Protein AF-A0A377PM22-F1 (afdb_monomer)

pLDDT: mean 87.78, std 17.51, range [35.72, 98.31]

Nearest PDB structures (foldseek):
  2ehj-assembly1_A  TM=9.643E-01  e=1.689E-06  Escherichia coli
  1i5e-assembly1_B  TM=8.737E-01  e=4.325E-03  [Bacillus] caldolyticus
  5e38-assembly1_B  TM=9.222E-01  e=4.194E-02  Mycobacterium tuberculosis H37Rv
  5e38-assembly1_C  TM=9.111E-01  e=3.915E-02  Mycobacterium tuberculosis H37Rv
  1jls-assembly1_D  TM=7.819E-01  e=7.053E-01  Toxoplasma gondii

Mean predicted aligned error: 7.78 Å

Foldseek 3Di:
DDDDDDDPDPLLVVLVVVLPDPPDDPVSNVVSVVVNVVVVVCVVCPPPDDDDDFDADPPGGPDPPPPPD

Structure (mmCIF, N/CA/C/O backbone):
data_AF-A0A377PM22-F1
#
_entry.id   AF-A0A377PM22-F1
#
loop_
_atom_site.group_PDB
_atom_site.id
_atom_site.type_symbol
_atom_site.label_atom_id
_atom_site.label_alt_id
_atom_site.label_comp_id
_atom_site.label_asym_id
_atom_site.label_entity_id
_atom_site.label_seq_id
_atom_site.pdbx_PDB_ins_code
_atom_site.Cartn_x
_atom_site.Cartn_y
_atom_site.Cartn_z
_atom_site.occupancy
_atom_site.B_iso_or_equiv
_atom_site.auth_seq_id
_atom_site.auth_comp_id
_atom_site.auth_asym_id
_atom_site.auth_atom_id
_atom_site.pdbx_PDB_model_num
ATOM 1 N N . MET A 1 1 ? -12.922 -4.141 -24.097 1.00 63.97 1 MET A N 1
ATOM 2 C CA . MET A 1 1 ? -13.330 -4.622 -22.756 1.00 63.97 1 MET A CA 1
ATOM 3 C C . MET A 1 1 ? -12.226 -4.232 -21.780 1.00 63.97 1 MET A C 1
ATOM 5 O O . MET A 1 1 ? -11.071 -4.421 -22.137 1.00 63.97 1 MET A O 1
ATOM 9 N N . MET A 1 2 ? -12.533 -3.615 -20.634 1.00 82.88 2 MET A N 1
ATOM 10 C CA . MET A 1 2 ? -11.504 -3.221 -19.653 1.00 82.88 2 MET A CA 1
ATOM 11 C C . MET A 1 2 ? -10.891 -4.458 -18.978 1.00 82.88 2 MET A C 1
ATOM 13 O O . MET A 1 2 ? -11.621 -5.371 -18.595 1.00 82.88 2 MET A O 1
ATOM 17 N N . LYS A 1 3 ? -9.560 -4.481 -18.826 1.00 90.44 3 LYS A N 1
ATOM 18 C CA . LYS A 1 3 ? -8.828 -5.520 -18.086 1.00 90.44 3 LYS A CA 1
ATOM 19 C C . LYS A 1 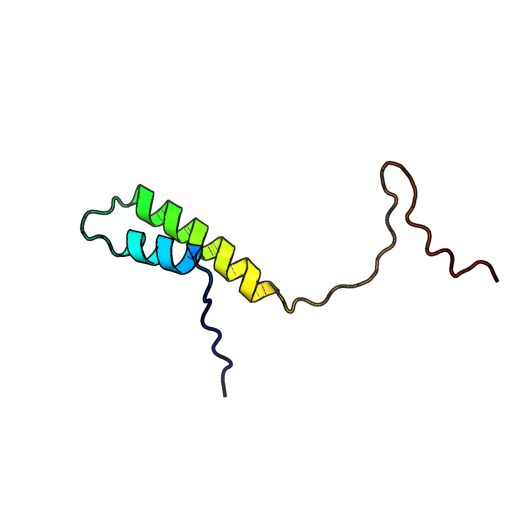3 ? -9.040 -5.298 -16.586 1.00 90.44 3 LYS A C 1
ATOM 21 O O . LYS A 1 3 ? -8.733 -4.223 -16.082 1.00 90.44 3 LYS A O 1
ATOM 26 N N . ILE A 1 4 ? -9.548 -6.309 -15.886 1.00 93.69 4 ILE A N 1
ATOM 27 C CA . ILE A 1 4 ? -9.706 -6.302 -14.426 1.00 93.69 4 ILE A CA 1
ATOM 28 C C . ILE A 1 4 ? -8.673 -7.262 -13.843 1.00 93.69 4 ILE A C 1
ATOM 30 O O . ILE A 1 4 ? -8.608 -8.420 -14.254 1.00 93.69 4 ILE A O 1
ATOM 34 N N . VAL A 1 5 ? -7.874 -6.779 -12.892 1.00 95.00 5 VAL A N 1
ATOM 35 C CA . VAL A 1 5 ? -6.888 -7.584 -12.166 1.00 95.00 5 VAL A CA 1
ATOM 36 C C . VAL A 1 5 ? -7.274 -7.602 -10.691 1.00 95.00 5 VAL A C 1
ATOM 38 O O . VAL A 1 5 ? -7.271 -6.570 -10.026 1.00 95.00 5 VAL A O 1
ATOM 41 N N . GLU A 1 6 ? -7.627 -8.780 -10.182 1.00 94.81 6 GLU A N 1
ATOM 42 C CA . GLU A 1 6 ? -7.837 -9.004 -8.752 1.00 94.81 6 GLU A CA 1
ATOM 43 C C . GLU A 1 6 ? -6.503 -9.401 -8.103 1.00 94.81 6 GLU A C 1
ATOM 45 O O . GLU A 1 6 ? -5.948 -10.459 -8.405 1.00 94.81 6 GLU A O 1
ATOM 50 N N . VAL A 1 7 ? -5.990 -8.570 -7.193 1.00 95.19 7 VAL A N 1
ATOM 51 C CA . VAL A 1 7 ? -4.713 -8.822 -6.510 1.00 95.19 7 VAL A CA 1
ATOM 52 C C . VAL A 1 7 ? -4.892 -9.858 -5.393 1.00 95.19 7 VAL A C 1
ATOM 54 O O . VAL A 1 7 ? -5.427 -9.560 -4.324 1.00 95.19 7 VAL A O 1
ATOM 57 N N . LYS A 1 8 ? -4.403 -11.086 -5.618 1.00 93.56 8 LYS A N 1
ATOM 58 C CA . LYS A 1 8 ? -4.541 -12.241 -4.701 1.00 93.56 8 LYS A CA 1
ATOM 59 C C . LYS A 1 8 ? -3.370 -12.417 -3.724 1.00 93.56 8 LYS A C 1
ATOM 61 O O . LYS A 1 8 ? -3.049 -13.534 -3.322 1.00 93.56 8 LYS A O 1
ATOM 66 N N . HIS A 1 9 ? -2.734 -11.325 -3.309 1.00 95.12 9 HIS A N 1
ATOM 67 C CA . HIS A 1 9 ? -1.617 -11.379 -2.365 1.00 95.12 9 HIS A CA 1
ATOM 68 C C . HIS A 1 9 ? -2.107 -11.633 -0.917 1.00 95.12 9 HIS A C 1
ATOM 70 O O . HIS A 1 9 ? -3.009 -10.923 -0.450 1.00 95.12 9 HIS A O 1
ATOM 76 N N . PRO A 1 10 ? -1.512 -12.572 -0.144 1.00 97.19 10 PRO A N 1
ATOM 77 C CA . PRO A 1 10 ? -1.968 -12.898 1.214 1.00 97.19 10 PRO A CA 1
ATOM 78 C C . PRO A 1 10 ? -2.032 -11.691 2.158 1.00 97.19 10 PRO A C 1
ATOM 80 O O . PRO A 1 10 ? -2.994 -11.543 2.913 1.00 97.19 10 PRO A O 1
ATOM 83 N N . LEU A 1 11 ? -1.048 -10.785 2.076 1.00 97.25 11 LEU A N 1
ATOM 84 C CA . LEU A 1 11 ? -1.036 -9.565 2.893 1.00 97.25 11 LEU A CA 1
ATOM 85 C C . LEU A 1 11 ? -2.135 -8.576 2.500 1.00 97.25 11 LEU A C 1
ATOM 87 O O . LEU A 1 11 ? -2.671 -7.914 3.382 1.00 97.25 11 LEU A O 1
ATOM 91 N N . VAL A 1 12 ? -2.506 -8.491 1.217 1.00 97.12 12 VAL A N 1
ATOM 92 C CA . VAL A 1 12 ? -3.609 -7.619 0.780 1.00 97.12 12 VAL A CA 1
ATOM 93 C C . VAL A 1 12 ? -4.907 -8.108 1.408 1.00 97.12 12 VAL A C 1
ATOM 95 O O . VAL A 1 12 ? -5.604 -7.329 2.051 1.00 97.12 12 VAL A O 1
ATOM 98 N N . ARG A 1 13 ? -5.178 -9.418 1.336 1.00 96.81 13 ARG A N 1
ATOM 99 C CA . ARG A 1 13 ? -6.351 -10.036 1.971 1.00 96.81 13 ARG A CA 1
ATOM 100 C C . ARG A 1 13 ? -6.364 -9.843 3.489 1.00 96.81 13 ARG A C 1
ATOM 102 O O . ARG A 1 13 ? -7.404 -9.497 4.043 1.00 96.81 13 ARG A O 1
ATOM 109 N N . HIS A 1 14 ? -5.236 -10.066 4.162 1.00 97.81 14 HIS A N 1
ATOM 110 C CA . HIS A 1 14 ? -5.134 -9.894 5.613 1.00 97.81 14 HIS A CA 1
ATOM 111 C C . HIS A 1 14 ? -5.431 -8.448 6.036 1.00 97.81 14 HIS A C 1
ATOM 113 O O . HIS A 1 14 ? -6.285 -8.219 6.890 1.00 97.81 14 HIS A O 1
ATOM 119 N N . LYS A 1 15 ? -4.786 -7.469 5.390 1.00 97.44 15 LYS A N 1
ATOM 120 C CA . LYS A 1 15 ? -4.941 -6.044 5.713 1.00 97.44 15 LYS A CA 1
ATOM 121 C C . LYS A 1 15 ? -6.340 -5.531 5.379 1.00 97.44 15 LYS A C 1
ATOM 123 O O . LYS A 1 15 ? -6.936 -4.847 6.203 1.00 97.44 15 LYS A O 1
ATOM 128 N N . LEU A 1 16 ? -6.916 -5.944 4.246 1.00 97.12 16 LEU A N 1
ATOM 129 C CA . LEU A 1 16 ? -8.321 -5.667 3.919 1.00 97.12 16 LEU A CA 1
ATOM 130 C C . LEU A 1 16 ? -9.291 -6.248 4.951 1.00 97.12 16 LEU A C 1
ATOM 132 O O . LEU A 1 16 ? -10.306 -5.620 5.235 1.00 97.12 16 LEU A O 1
ATOM 136 N N . GLY A 1 17 ? -8.992 -7.424 5.510 1.00 97.12 17 GLY A N 1
ATOM 137 C CA . GLY A 1 17 ? -9.764 -7.999 6.611 1.00 97.12 17 GLY A CA 1
ATOM 138 C C . GLY A 1 17 ? -9.754 -7.095 7.844 1.00 97.12 17 GLY A C 1
ATOM 139 O O . GLY A 1 17 ? -10.815 -6.761 8.360 1.00 97.12 17 GLY A O 1
ATOM 140 N N . LEU A 1 18 ? -8.570 -6.628 8.257 1.00 97.50 18 LEU A N 1
ATOM 141 C CA . LEU A 1 18 ? -8.416 -5.702 9.387 1.00 97.50 18 LEU A CA 1
ATOM 142 C C . LEU A 1 18 ? -9.102 -4.348 9.143 1.00 97.50 18 LEU A C 1
ATOM 144 O O . LEU A 1 18 ? -9.711 -3.798 10.050 1.00 97.50 18 LEU A O 1
ATOM 148 N N . MET A 1 19 ? -9.055 -3.819 7.916 1.00 97.50 19 MET A N 1
ATOM 149 C CA . MET A 1 19 ? -9.711 -2.551 7.556 1.00 97.50 19 MET A CA 1
ATOM 150 C C . MET A 1 19 ? -11.243 -2.593 7.660 1.00 97.50 19 MET A C 1
ATOM 152 O O . MET A 1 19 ? -11.868 -1.537 7.694 1.00 97.50 19 MET A O 1
ATOM 156 N N . ARG A 1 20 ? -11.850 -3.787 7.669 1.00 97.25 20 ARG A N 1
ATOM 157 C CA . ARG A 1 20 ? -13.307 -3.986 7.768 1.00 97.25 20 ARG A CA 1
ATOM 158 C C . ARG A 1 20 ? -13.796 -4.194 9.205 1.00 97.25 20 ARG A C 1
ATOM 160 O O . ARG A 1 20 ? -14.990 -4.397 9.405 1.00 97.25 20 ARG A O 1
ATOM 167 N N . GLU A 1 21 ? -12.897 -4.166 10.185 1.00 97.00 21 GLU A N 1
ATOM 168 C CA . GLU A 1 21 ? -13.241 -4.220 11.606 1.00 97.00 21 GLU A CA 1
ATOM 169 C C . GLU A 1 21 ? -14.039 -2.964 12.007 1.00 97.00 21 GLU A C 1
ATOM 171 O O . GLU A 1 21 ? -13.628 -1.847 11.697 1.00 97.00 21 GLU A O 1
ATOM 176 N N . ASN A 1 22 ? -15.186 -3.140 12.677 1.00 96.25 22 ASN A N 1
ATOM 177 C CA . ASN A 1 22 ? -16.120 -2.044 12.978 1.00 96.25 22 ASN A CA 1
ATOM 178 C C . ASN A 1 22 ? -15.497 -0.955 13.866 1.00 96.25 22 ASN A C 1
ATOM 180 O O . ASN A 1 22 ? -15.717 0.232 13.641 1.00 96.25 22 ASN A O 1
ATOM 184 N N . ASP A 1 23 ? -14.680 -1.364 14.837 1.00 95.75 23 ASP A N 1
ATOM 185 C CA . ASP A 1 23 ? -14.128 -0.477 15.866 1.00 95.75 23 ASP A CA 1
ATOM 186 C C . ASP A 1 23 ? -12.692 -0.018 15.537 1.00 95.75 23 ASP A C 1
ATOM 188 O O . ASP A 1 23 ? -11.898 0.316 16.422 1.00 95.75 23 ASP A O 1
ATOM 192 N N . ILE A 1 24 ? -12.316 -0.009 14.252 1.00 97.06 24 ILE A N 1
ATOM 193 C CA . ILE A 1 24 ? -10.989 0.437 13.822 1.00 97.06 24 ILE A CA 1
ATOM 194 C C . ILE A 1 24 ? -10.812 1.952 14.011 1.00 97.06 24 ILE A C 1
ATOM 196 O O . ILE A 1 24 ? -11.640 2.769 13.611 1.00 97.06 24 ILE A O 1
ATOM 200 N N . SER A 1 25 ? -9.671 2.359 14.572 1.00 97.75 25 SER A N 1
ATOM 201 C CA . SER A 1 25 ? -9.331 3.780 14.672 1.00 97.75 25 SER A CA 1
ATOM 202 C C . SER A 1 25 ? -8.962 4.375 13.308 1.00 97.75 25 SER A C 1
ATOM 204 O O . SER A 1 25 ? -8.318 3.731 12.475 1.00 97.75 25 SER A O 1
ATOM 206 N N . THR A 1 26 ? -9.261 5.661 13.100 1.00 97.50 26 THR A N 1
ATOM 207 C CA . THR A 1 26 ? -8.909 6.385 11.864 1.00 97.50 26 THR A CA 1
ATOM 208 C C . THR A 1 26 ? -7.411 6.332 11.556 1.00 97.50 26 THR A C 1
ATOM 210 O O . THR A 1 26 ? -7.012 6.301 10.393 1.00 97.50 26 THR A O 1
ATOM 213 N N . LYS A 1 27 ? -6.559 6.315 12.591 1.00 97.81 27 LYS A N 1
ATOM 214 C CA . LYS A 1 27 ? -5.106 6.185 12.430 1.00 97.81 27 LYS A CA 1
ATOM 215 C C . LYS A 1 27 ? -4.751 4.836 11.801 1.00 97.81 27 LYS A C 1
ATOM 217 O O . LYS A 1 27 ? -4.118 4.818 10.750 1.00 97.81 27 LYS A O 1
ATOM 222 N N . ARG A 1 28 ? -5.220 3.739 12.404 1.00 97.38 28 ARG A N 1
ATOM 223 C CA . ARG A 1 28 ? -4.925 2.374 11.953 1.00 97.38 28 ARG A CA 1
ATOM 224 C C . ARG A 1 28 ? -5.491 2.107 10.557 1.00 97.38 28 ARG A C 1
ATOM 226 O O . ARG A 1 28 ? -4.827 1.480 9.741 1.00 97.38 28 ARG A O 1
ATOM 233 N N . PHE A 1 29 ? -6.675 2.640 10.246 1.00 98.31 29 PHE A N 1
ATOM 234 C CA . PHE A 1 29 ? -7.245 2.541 8.900 1.00 98.31 29 PHE A CA 1
ATOM 235 C C . PHE A 1 29 ? -6.361 3.219 7.843 1.00 98.31 29 PHE A C 1
ATOM 237 O O . PHE A 1 29 ? -6.102 2.628 6.798 1.00 98.31 29 PHE A O 1
ATOM 244 N N . ARG A 1 30 ? -5.861 4.437 8.110 1.00 98.19 30 ARG A N 1
ATOM 245 C CA . ARG A 1 30 ? -4.969 5.149 7.175 1.00 98.19 30 ARG A CA 1
ATOM 246 C C . ARG A 1 30 ? -3.644 4.424 6.963 1.00 98.19 30 ARG A C 1
ATOM 248 O O . ARG A 1 30 ? -3.167 4.375 5.837 1.00 98.19 30 ARG A O 1
ATOM 255 N N . GLU A 1 31 ? -3.068 3.861 8.021 1.00 98.06 31 GLU A N 1
ATOM 256 C CA . GLU A 1 31 ? -1.836 3.067 7.930 1.00 98.06 31 GLU A CA 1
ATOM 257 C C . GLU A 1 31 ? -2.048 1.838 7.034 1.00 98.06 31 GLU A C 1
ATOM 259 O O . GLU A 1 31 ? -1.329 1.656 6.053 1.00 98.06 31 GLU A O 1
ATOM 264 N N . LEU A 1 32 ? -3.109 1.063 7.284 1.00 98.00 32 LEU A N 1
ATOM 265 C CA . LEU A 1 32 ? -3.451 -0.103 6.467 1.00 98.00 32 LEU A CA 1
ATOM 266 C C . LEU A 1 32 ? -3.778 0.269 5.014 1.00 98.00 32 LEU A C 1
ATOM 268 O O . LEU A 1 32 ? -3.371 -0.447 4.101 1.00 98.00 32 LEU A O 1
ATOM 272 N N . ALA A 1 33 ? -4.476 1.384 4.780 1.00 97.94 33 ALA A N 1
ATOM 273 C CA . ALA A 1 33 ? -4.788 1.860 3.434 1.00 97.94 33 ALA A CA 1
ATOM 274 C C . ALA A 1 33 ? -3.516 2.190 2.639 1.00 97.94 33 ALA A C 1
ATOM 276 O O . ALA A 1 33 ? -3.398 1.777 1.486 1.00 97.94 33 ALA A O 1
ATOM 277 N N . SER A 1 34 ? -2.545 2.867 3.262 1.00 98.19 34 SER A N 1
ATOM 278 C CA . SER A 1 34 ? -1.237 3.130 2.650 1.00 98.19 34 SER A CA 1
ATOM 279 C C . SER A 1 34 ? -0.488 1.834 2.344 1.00 98.19 34 SER A C 1
ATOM 281 O O . SER A 1 34 ? 0.063 1.676 1.259 1.00 98.19 34 SER A O 1
ATOM 283 N N . GLU A 1 35 ? -0.504 0.872 3.266 1.00 98.00 35 GLU A N 1
ATOM 284 C CA . GLU A 1 35 ? 0.157 -0.417 3.072 1.00 98.00 35 GLU A CA 1
ATOM 285 C C . GLU A 1 35 ? -0.469 -1.253 1.947 1.00 98.00 35 GLU A C 1
ATOM 287 O O . GLU A 1 35 ? 0.252 -1.879 1.169 1.00 98.00 35 GLU A O 1
ATOM 292 N N . VAL A 1 36 ? -1.801 -1.280 1.853 1.00 97.94 36 VAL A N 1
ATOM 293 C CA . VAL A 1 36 ? -2.510 -1.927 0.740 1.00 97.94 36 VAL A CA 1
ATOM 294 C C . VAL A 1 36 ? -2.209 -1.193 -0.562 1.00 97.94 36 VAL A C 1
ATOM 296 O O . VAL A 1 36 ? -1.907 -1.848 -1.555 1.00 97.94 36 VAL A O 1
ATOM 299 N N . GLY A 1 37 ? -2.213 0.143 -0.549 1.00 97.62 37 GLY A N 1
ATOM 300 C CA . GLY A 1 37 ? -1.836 0.973 -1.690 1.00 97.62 37 GLY A CA 1
ATOM 301 C C . GLY A 1 37 ? -0.463 0.605 -2.247 1.00 97.62 37 GLY A C 1
ATOM 302 O O . GLY A 1 37 ? -0.351 0.344 -3.438 1.00 97.62 37 GLY A O 1
ATOM 303 N N . SER A 1 38 ? 0.557 0.467 -1.395 1.00 97.50 38 SER A N 1
ATOM 304 C CA . SER A 1 38 ? 1.900 0.047 -1.822 1.00 97.50 38 SER A CA 1
ATOM 305 C C . SER A 1 38 ? 1.916 -1.322 -2.509 1.00 97.50 38 SER A C 1
ATOM 307 O O . SER A 1 38 ? 2.591 -1.493 -3.522 1.00 97.50 38 SER A O 1
ATOM 309 N N . LEU A 1 39 ? 1.159 -2.295 -1.988 1.00 96.75 39 LEU A N 1
ATOM 310 C CA . LEU A 1 39 ? 1.064 -3.631 -2.589 1.00 96.75 39 LEU A CA 1
ATOM 311 C C . LEU A 1 39 ? 0.324 -3.601 -3.933 1.00 96.75 39 LEU A C 1
ATOM 313 O O . LEU A 1 39 ? 0.711 -4.305 -4.860 1.00 96.75 39 LEU A O 1
ATOM 317 N N . LEU A 1 40 ? -0.716 -2.775 -4.056 1.00 97.19 40 LEU A N 1
ATOM 318 C CA . LEU A 1 40 ? -1.427 -2.591 -5.320 1.00 97.19 40 LEU A CA 1
ATOM 319 C C . L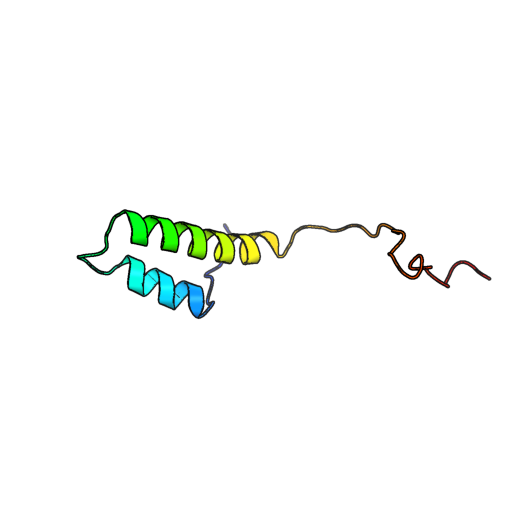EU A 1 40 ? -0.557 -1.885 -6.359 1.00 97.19 40 LEU A C 1
ATOM 321 O O . LEU A 1 40 ? -0.573 -2.286 -7.516 1.00 97.19 40 LEU A O 1
ATOM 325 N N . THR A 1 41 ? 0.219 -0.875 -5.957 1.00 97.44 41 THR A N 1
ATOM 326 C CA . THR A 1 41 ? 1.153 -0.180 -6.850 1.00 97.44 41 THR A CA 1
ATOM 327 C C . THR A 1 41 ? 2.173 -1.151 -7.423 1.00 97.44 41 THR A C 1
ATOM 329 O O . THR A 1 41 ? 2.385 -1.132 -8.628 1.00 97.44 41 THR A O 1
ATOM 332 N N . TYR A 1 42 ? 2.742 -2.039 -6.599 1.00 96.06 42 TYR A N 1
ATOM 333 C CA . TYR A 1 42 ? 3.684 -3.060 -7.063 1.00 96.06 42 TYR A CA 1
ATOM 334 C C . TYR A 1 42 ? 3.108 -3.893 -8.217 1.00 96.06 42 TYR A C 1
ATOM 336 O O . TYR A 1 42 ? 3.719 -3.977 -9.281 1.00 96.06 42 TYR A O 1
ATOM 344 N N . GLU A 1 43 ? 1.899 -4.429 -8.037 1.00 94.94 43 GLU A N 1
ATOM 345 C CA . GLU A 1 43 ? 1.208 -5.214 -9.067 1.00 94.94 43 GLU A CA 1
ATOM 346 C C . GLU A 1 43 ? 0.810 -4.367 -10.284 1.00 94.94 43 GLU A C 1
ATOM 348 O O . GLU A 1 43 ? 0.910 -4.821 -11.422 1.00 94.94 43 GLU A O 1
ATOM 353 N N . ALA A 1 44 ? 0.381 -3.122 -10.065 1.00 95.50 44 ALA A N 1
ATOM 354 C CA . ALA A 1 44 ? -0.038 -2.213 -11.129 1.00 95.50 44 ALA A CA 1
ATOM 355 C C . ALA A 1 44 ? 1.125 -1.740 -12.011 1.00 95.50 44 ALA A C 1
ATOM 357 O O . ALA A 1 44 ? 0.892 -1.357 -13.150 1.00 95.50 44 ALA A O 1
ATOM 358 N N . THR A 1 45 ? 2.355 -1.752 -11.494 1.00 96.88 45 THR A N 1
ATOM 359 C CA . THR A 1 45 ? 3.564 -1.337 -12.223 1.00 96.88 45 THR A CA 1
ATOM 360 C C . THR A 1 45 ? 4.368 -2.501 -12.804 1.00 96.88 45 THR A C 1
ATOM 362 O O . THR A 1 45 ? 5.469 -2.294 -13.308 1.00 96.88 45 THR A O 1
ATOM 365 N N . ALA A 1 46 ? 3.855 -3.731 -12.728 1.00 94.06 46 ALA A N 1
ATOM 366 C CA . ALA A 1 46 ? 4.585 -4.923 -13.160 1.00 94.06 46 ALA A CA 1
ATOM 367 C C . ALA A 1 46 ? 4.877 -4.961 -14.673 1.00 94.06 46 ALA A C 1
ATOM 369 O O . ALA A 1 46 ? 5.782 -5.674 -15.102 1.00 94.06 46 ALA A O 1
ATOM 370 N N . ASP A 1 47 ? 4.118 -4.216 -15.477 1.00 94.88 47 ASP A N 1
ATOM 371 C CA . ASP A 1 47 ? 4.246 -4.132 -16.934 1.00 94.88 47 ASP A CA 1
ATOM 372 C C . ASP A 1 47 ? 4.920 -2.841 -17.425 1.00 94.88 47 ASP A C 1
ATOM 374 O O . ASP A 1 47 ? 4.919 -2.575 -18.627 1.00 94.88 47 ASP A O 1
ATOM 378 N N . LEU A 1 48 ? 5.531 -2.055 -16.528 1.00 97.38 48 LEU A N 1
ATOM 379 C CA . LEU A 1 48 ? 6.307 -0.885 -16.933 1.00 97.38 48 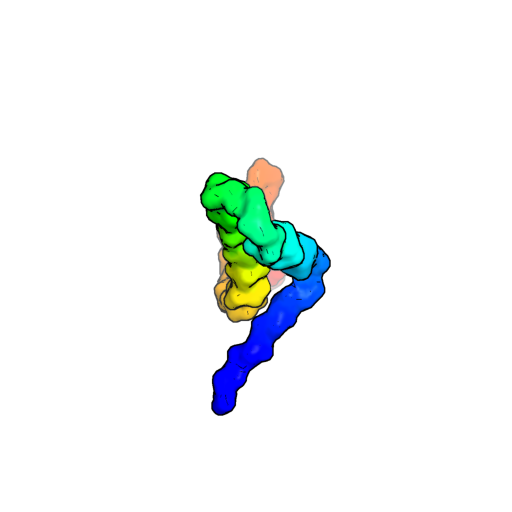LEU A CA 1
ATOM 380 C C . LEU A 1 48 ? 7.490 -1.290 -17.820 1.00 97.38 48 LEU A C 1
ATOM 382 O O . LEU A 1 48 ? 8.305 -2.146 -17.467 1.00 97.38 48 LEU A O 1
ATOM 386 N N . GLU A 1 49 ? 7.597 -0.631 -18.970 1.00 97.19 49 GLU A N 1
ATOM 387 C CA . GLU A 1 49 ? 8.718 -0.811 -19.884 1.00 97.19 49 GLU A CA 1
ATOM 388 C C . GLU A 1 49 ? 10.025 -0.342 -19.235 1.00 97.19 49 GLU A C 1
ATOM 390 O O . GLU A 1 49 ? 10.070 0.641 -18.493 1.00 97.19 49 GLU A O 1
ATOM 395 N N . THR A 1 50 ? 11.107 -1.061 -19.524 1.00 96.62 50 THR A N 1
ATOM 396 C CA . THR A 1 50 ? 12.447 -0.739 -19.026 1.00 96.62 50 THR A CA 1
ATOM 397 C C . THR A 1 50 ? 13.434 -0.731 -20.178 1.00 96.62 50 THR A C 1
ATOM 399 O O . THR A 1 50 ? 13.284 -1.466 -21.156 1.00 96.62 50 THR A O 1
ATOM 402 N N . GLU A 1 51 ? 14.469 0.088 -20.048 1.00 95.94 51 GLU A N 1
ATOM 403 C CA . GLU A 1 51 ? 15.562 0.167 -21.008 1.00 95.94 51 GLU A CA 1
ATOM 404 C C . GLU A 1 51 ? 16.886 -0.259 -20.372 1.00 95.94 51 GLU A C 1
ATOM 406 O O . GLU A 1 51 ? 17.105 -0.141 -19.164 1.00 95.94 51 GLU A O 1
ATOM 411 N N . LYS A 1 52 ? 17.788 -0.793 -21.199 1.00 94.56 52 LYS A N 1
ATOM 412 C CA . LYS A 1 52 ? 19.120 -1.192 -20.746 1.00 94.56 52 LYS A CA 1
ATOM 413 C C . LYS A 1 52 ? 20.024 0.032 -20.715 1.00 94.56 52 LYS A C 1
ATOM 415 O O . LYS A 1 52 ? 20.337 0.588 -21.762 1.00 94.56 52 LYS A O 1
ATOM 420 N N . VAL A 1 53 ? 20.498 0.380 -19.525 1.00 93.69 53 VAL A N 1
ATOM 421 C CA . VAL A 1 53 ? 21.485 1.441 -19.313 1.00 93.69 53 VAL A CA 1
ATOM 422 C C . VAL A 1 53 ? 22.684 0.858 -18.575 1.00 93.69 53 VAL A C 1
ATOM 424 O O . VAL A 1 53 ? 22.530 0.160 -17.572 1.00 93.69 53 VAL A O 1
ATOM 427 N N . THR A 1 54 ? 23.885 1.134 -19.079 1.00 92.56 54 THR A N 1
ATOM 428 C CA . THR A 1 54 ? 25.134 0.741 -18.419 1.00 92.56 54 THR A CA 1
ATOM 429 C C . THR A 1 54 ? 25.471 1.760 -17.337 1.00 92.56 54 THR A C 1
ATOM 431 O O . THR A 1 54 ? 25.562 2.952 -17.621 1.00 92.56 54 THR A O 1
ATOM 434 N N . ILE A 1 55 ? 25.683 1.285 -16.109 1.00 89.44 55 ILE A N 1
ATOM 435 C CA . ILE A 1 55 ? 26.090 2.112 -14.968 1.00 89.44 55 ILE A CA 1
ATOM 436 C C . ILE A 1 55 ? 27.364 1.566 -14.317 1.00 89.44 55 ILE A C 1
ATOM 438 O O . ILE A 1 55 ? 27.611 0.350 -14.299 1.00 89.44 55 ILE A O 1
ATOM 442 N N . ASP A 1 56 ? 28.152 2.474 -13.745 1.00 88.81 56 ASP A N 1
ATOM 443 C CA . ASP A 1 56 ? 29.342 2.136 -12.972 1.00 88.81 56 ASP A CA 1
ATOM 444 C C . ASP A 1 56 ? 28.949 1.796 -11.530 1.00 88.81 56 ASP A C 1
ATOM 446 O O . ASP A 1 56 ? 28.483 2.641 -10.767 1.00 88.81 56 ASP A O 1
ATOM 450 N N . GLY A 1 57 ? 29.100 0.521 -11.165 1.00 86.25 57 GLY A N 1
ATOM 451 C CA . GLY A 1 57 ? 28.875 0.042 -9.805 1.00 86.25 57 GLY A CA 1
ATOM 452 C C . GLY A 1 57 ? 30.105 0.234 -8.918 1.00 86.25 57 GLY A C 1
ATOM 453 O O . GLY A 1 57 ? 31.220 0.400 -9.405 1.00 86.25 57 GLY A O 1
ATOM 454 N N . TRP A 1 58 ? 29.913 0.133 -7.600 1.00 85.06 58 TRP A N 1
ATOM 455 C CA . TRP A 1 58 ? 30.958 0.437 -6.610 1.00 85.06 58 TRP A CA 1
ATOM 456 C C . TRP A 1 58 ? 32.241 -0.412 -6.736 1.0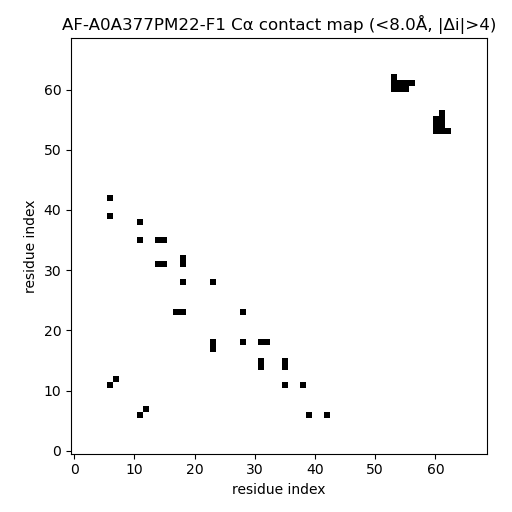0 85.06 58 TRP A C 1
ATOM 458 O O . TRP A 1 58 ? 33.304 0.032 -6.318 1.00 85.06 58 TRP A O 1
ATOM 468 N N . TRP A 1 59 ? 32.148 -1.623 -7.298 1.00 51.00 59 TRP A N 1
ATOM 469 C CA . TRP A 1 59 ? 33.264 -2.575 -7.385 1.00 51.00 59 TRP A CA 1
ATOM 470 C C . TRP A 1 59 ? 33.728 -2.874 -8.821 1.00 51.00 59 TRP A C 1
ATOM 472 O O . TRP A 1 59 ? 34.859 -3.302 -9.031 1.00 51.00 59 TRP A O 1
ATOM 482 N N . TRP A 1 60 ? 32.883 -2.660 -9.831 1.00 48.84 60 TRP A N 1
ATOM 483 C CA . TRP A 1 60 ? 33.216 -2.884 -11.241 1.00 48.84 60 TRP A CA 1
ATOM 484 C C . TRP A 1 60 ? 32.136 -2.238 -12.111 1.00 48.84 60 TRP A C 1
ATOM 486 O O . TRP A 1 60 ? 30.942 -2.389 -11.829 1.00 48.84 60 TRP A O 1
ATOM 496 N N . SER A 1 61 ? 32.5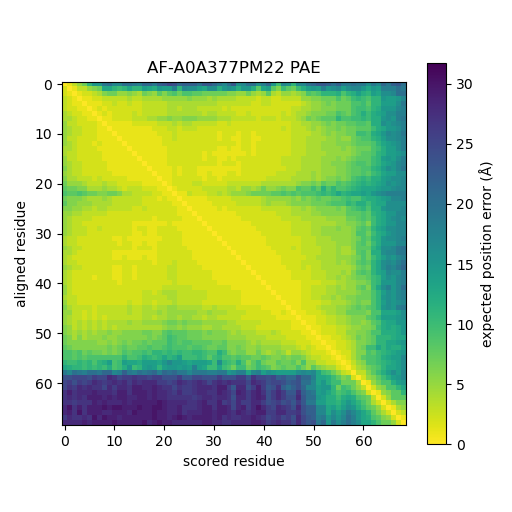37 -1.556 -13.186 1.00 56.25 61 SER A N 1
ATOM 497 C CA . SER A 1 61 ? 31.600 -1.191 -14.245 1.00 56.25 61 SER A CA 1
ATOM 498 C C . SER A 1 61 ? 31.077 -2.478 -14.850 1.00 56.25 61 SER A C 1
ATOM 500 O O . SER A 1 61 ? 31.860 -3.340 -15.242 1.00 56.25 61 SER A O 1
ATOM 502 N N . SER A 1 62 ? 29.761 -2.670 -14.864 1.00 56.69 62 SER A N 1
ATOM 503 C CA . SER A 1 62 ? 29.146 -3.884 -15.400 1.00 56.69 62 SER A CA 1
ATOM 504 C C . SER A 1 62 ? 29.352 -3.942 -16.922 1.00 56.69 62 SER A C 1
ATOM 506 O O . SER A 1 62 ? 28.469 -3.648 -17.715 1.00 56.69 62 SER A O 1
ATOM 508 N N . ARG A 1 63 ? 30.578 -4.274 -17.351 1.00 50.94 63 ARG A N 1
ATOM 509 C CA . ARG A 1 63 ? 30.967 -4.385 -18.754 1.00 50.94 63 ARG A CA 1
ATOM 510 C C . ARG A 1 63 ? 30.149 -5.499 -19.384 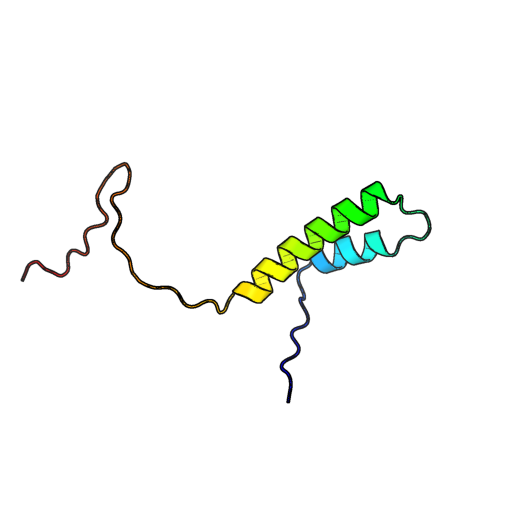1.00 50.94 63 ARG A C 1
ATOM 512 O O . ARG A 1 63 ? 30.364 -6.677 -19.090 1.00 50.94 63 ARG A O 1
ATOM 519 N N . SER A 1 64 ? 29.295 -5.130 -20.329 1.00 52.53 64 SER A N 1
ATOM 520 C CA . SER A 1 64 ? 28.925 -5.994 -21.440 1.00 52.53 64 SER A CA 1
ATOM 521 C C . SER A 1 64 ? 30.210 -6.402 -22.166 1.00 52.53 64 SER A C 1
ATOM 523 O O . SER A 1 64 ? 30.746 -5.683 -23.003 1.00 52.53 64 SER A O 1
ATOM 525 N N . ARG A 1 65 ? 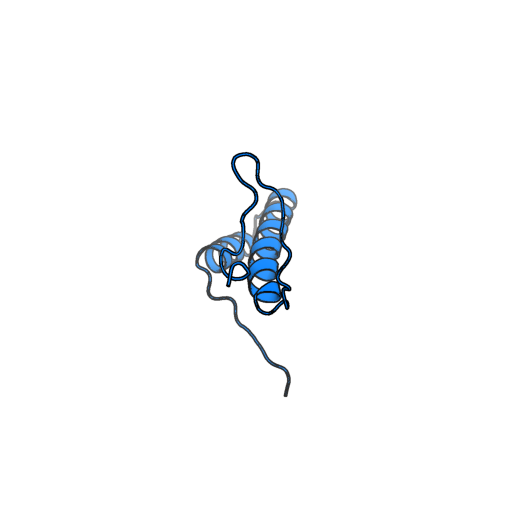30.738 -7.574 -21.804 1.00 48.62 65 ARG A N 1
ATOM 526 C CA . ARG A 1 65 ? 31.936 -8.214 -22.375 1.00 48.62 65 ARG A CA 1
ATOM 527 C C . ARG A 1 65 ? 31.767 -8.636 -23.848 1.00 48.62 65 ARG A C 1
ATOM 529 O O . ARG A 1 65 ? 32.565 -9.419 -24.348 1.00 48.62 65 ARG A O 1
ATOM 536 N N . SER A 1 66 ? 30.720 -8.163 -24.517 1.00 50.66 66 SER A N 1
ATOM 537 C CA . SER A 1 66 ? 30.310 -8.539 -25.870 1.00 50.66 66 SER A CA 1
ATOM 538 C C . SER A 1 66 ? 30.811 -7.598 -26.971 1.00 50.66 66 SER A C 1
ATOM 540 O O . SER A 1 66 ? 30.552 -7.892 -28.128 1.00 50.66 66 SER A O 1
ATOM 542 N N . ASP A 1 67 ? 31.547 -6.531 -26.642 1.00 51.75 67 ASP A N 1
ATOM 543 C CA . ASP A 1 67 ? 32.052 -5.543 -27.620 1.00 51.75 67 ASP A CA 1
ATOM 544 C C . ASP A 1 67 ? 33.584 -5.605 -27.828 1.00 51.75 67 ASP A C 1
ATOM 546 O O . ASP A 1 67 ? 34.225 -4.663 -28.282 1.00 51.75 67 ASP A O 1
ATOM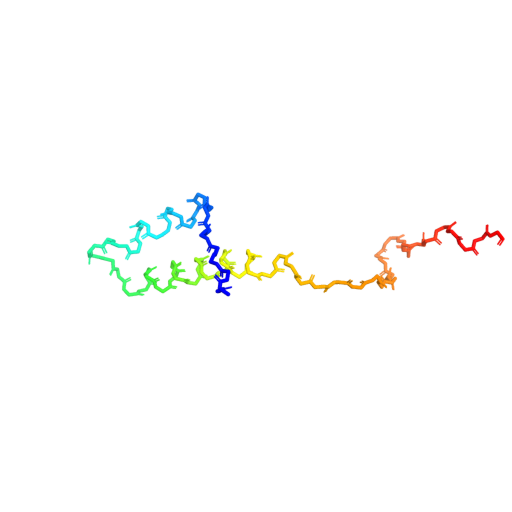 550 N N . GLN A 1 68 ? 34.205 -6.729 -27.452 1.00 41.44 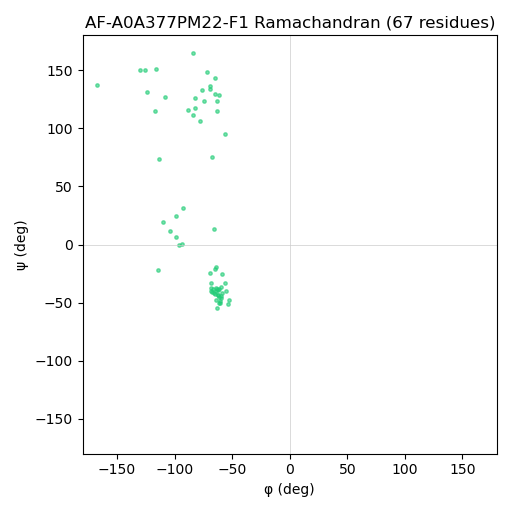68 GLN A N 1
ATOM 551 C CA . GLN A 1 68 ? 35.591 -7.059 -27.807 1.00 41.44 68 GLN A CA 1
ATOM 552 C C . GLN A 1 68 ? 35.605 -8.270 -28.744 1.00 41.44 68 GLN A C 1
ATOM 554 O O . GLN A 1 68 ? 35.957 -9.375 -28.326 1.00 41.44 68 GLN A O 1
ATOM 559 N N . ARG A 1 69 ? 35.204 -8.070 -30.001 1.00 35.72 69 ARG A N 1
ATOM 560 C CA . ARG A 1 69 ? 35.617 -8.891 -31.145 1.00 35.72 69 ARG A CA 1
ATOM 561 C C . ARG A 1 69 ? 35.632 -8.059 -32.414 1.00 35.72 69 ARG A C 1
ATOM 563 O O . ARG A 1 69 ? 34.676 -7.283 -32.598 1.00 35.72 69 ARG A O 1
#

Sequence (69 aa):
MMKIVEVKHPLVRHKLGLMRENDISTKRFRELASEVGSLLTYEATADLETEKVTIDGWWWSSRSRSDQR

Organism: Hafnia alvei (NCBI:txid569)

Secondary structure (DSSP, 8-state):
---------HHHHHHHHHHT-TT--HHHHHHHHHHHHHHHHHHHTTT--------B-SS-B---TTS--

Radius of gyration: 20.63 Å; Cα contacts (8 Å, |Δi|>4): 24; chains: 1; bounding box: 52×19×47 Å

Solvent-accessible surface area (backbone atoms only — not comparable to full-atom values): 4696 Å² total; per-residue (Å²): 132,86,90,82,83,82,82,83,48,71,67,47,56,52,46,56,54,58,64,65,43,89,87,61,50,74,68,60,43,53,54,46,51,52,55,43,47,54,56,50,48,56,64,73,51,69,80,65,86,83,80,94,74,87,59,78,48,100,89,52,59,69,68,74,80,82,81,81,125

InterPro domains:
  IPR000836 Phosphoribosyltransferase domain [PF14681] (7-55)
  IPR029057 Phosphoribosyltransferase-like [G3DSA:3.40.50.2020] (1-59)
  IPR029057 Phosphoribosyltransferase-like [SSF53271] (5-59)